Protein AF-A0A661PJP7-F1 (afdb_monomer_lite)

Radius of gyration: 16.54 Å; chains: 1; bounding box: 40×50×43 Å

Foldseek 3Di:
DDDPVQWAAALVGDIDRQVVLFVLLCVPLQFPGKGWDGRPHNAIAIATETPCVVQVVVCVVVVNDDDDQQRSQPDPVNVVVSVVSLVVSQVVDDVRHRHFKYWYDSDDDDVVLVQAPPVRHGPVVSCCVVCVQVVVCLRDPDQWDWDFDWDQDPVRDTDTDTDIIGMDGPVVVVVPPPPPDD

pLDDT: mean 90.02, std 14.86, range [35.19, 98.69]

Sequence (182 aa):
IDRISDLAETSNGDKFSPQFIENKLKFSPFIAEAVVQGDGRPYLSAIICIRFEIVAKWAEQRNIAFTNYINLSAQDTIYEMVQREVETVNKTLPSAQQIRKFLLLYKQLDADDGELTRTRKVRRGVIKEKYADIIDTIYSDLDSVHIDTVITFQDGNKSRVQTDVRIVDLAAASSNTVKEAV

Structure (mmCIF, N/CA/C/O backbone):
data_AF-A0A661PJP7-F1
#
_entry.id   AF-A0A661PJP7-F1
#
loop_
_atom_site.group_PDB
_atom_site.id
_atom_site.type_symbol
_atom_site.label_atom_id
_atom_site.label_alt_id
_atom_site.label_comp_id
_atom_site.label_asym_id
_atom_site.label_entity_id
_atom_site.label_seq_id
_atom_site.pdbx_PDB_ins_code
_atom_site.Cartn_x
_atom_site.Cartn_y
_atom_site.Cartn_z
_atom_site.occupancy
_atom_site.B_iso_or_equiv
_atom_site.auth_seq_id
_atom_site.auth_comp_id
_atom_site.auth_asym_id
_atom_site.auth_atom_id
_atom_site.pdbx_PDB_model_num
ATOM 1 N N . ILE A 1 1 ? 1.395 16.643 16.013 1.00 42.28 1 ILE A N 1
ATOM 2 C CA . ILE A 1 1 ? 0.154 16.634 16.819 1.00 42.28 1 ILE A CA 1
ATOM 3 C C . ILE A 1 1 ? -0.988 16.654 15.818 1.00 42.28 1 ILE A C 1
ATOM 5 O O . ILE A 1 1 ? -1.173 17.678 15.169 1.00 42.28 1 ILE A O 1
ATOM 9 N N . ASP A 1 2 ? -1.637 15.509 15.601 1.00 52.47 2 ASP A N 1
ATOM 10 C CA . ASP A 1 2 ? -2.817 15.415 14.731 1.00 52.47 2 ASP A CA 1
ATOM 11 C C . ASP A 1 2 ? -4.002 16.132 15.382 1.00 52.47 2 ASP A C 1
ATOM 13 O O . ASP A 1 2 ? -4.135 16.150 16.608 1.00 52.47 2 ASP A O 1
ATOM 17 N N . ARG A 1 3 ? -4.852 16.762 14.568 1.00 58.00 3 ARG A N 1
ATOM 18 C CA . ARG A 1 3 ? -6.068 17.421 15.053 1.00 58.00 3 ARG A CA 1
ATOM 19 C C . ARG A 1 3 ? -7.137 16.357 15.303 1.00 58.00 3 ARG A C 1
ATOM 21 O O . ARG A 1 3 ? -7.272 15.429 14.516 1.00 58.00 3 ARG A O 1
ATOM 28 N N . ILE A 1 4 ? -7.942 16.521 16.357 1.00 58.88 4 ILE A N 1
ATOM 29 C CA . ILE A 1 4 ? -9.075 15.623 16.678 1.00 58.88 4 ILE A CA 1
ATOM 30 C C . ILE A 1 4 ? -10.033 15.471 15.478 1.00 58.88 4 ILE A C 1
ATOM 32 O O . ILE A 1 4 ? -10.638 14.420 15.305 1.00 58.88 4 ILE A O 1
ATOM 36 N N . SER A 1 5 ? -10.120 16.491 14.616 1.00 57.75 5 SER A N 1
ATOM 37 C CA . SER A 1 5 ? -10.926 16.491 13.390 1.00 57.75 5 SER A CA 1
ATOM 38 C C . SER A 1 5 ? -10.421 15.570 12.272 1.00 57.75 5 SER A C 1
ATOM 40 O O . SER A 1 5 ? -11.149 15.372 11.308 1.00 57.75 5 SER A O 1
ATOM 42 N N . ASP A 1 6 ? -9.195 15.045 12.362 1.00 75.69 6 ASP A N 1
ATOM 43 C CA . ASP A 1 6 ? -8.590 14.183 11.334 1.00 75.69 6 ASP A CA 1
ATOM 44 C C . ASP A 1 6 ? -8.659 12.682 11.700 1.00 75.69 6 ASP A C 1
ATOM 46 O O . ASP A 1 6 ? -8.055 11.848 11.018 1.00 75.69 6 ASP A O 1
ATOM 50 N N . LEU A 1 7 ? -9.372 12.333 12.781 1.00 88.81 7 LEU A N 1
ATOM 51 C CA . LEU A 1 7 ? -9.609 10.948 13.191 1.00 88.81 7 LEU A CA 1
ATOM 52 C C . LEU A 1 7 ? -10.692 10.297 12.322 1.00 88.81 7 LEU A C 1
ATOM 54 O O . LEU A 1 7 ? -11.758 10.868 12.110 1.00 88.81 7 LEU A O 1
ATOM 58 N N . ALA A 1 8 ? -10.411 9.080 11.870 1.00 93.50 8 ALA A N 1
ATOM 59 C CA . ALA A 1 8 ? -11.366 8.182 11.240 1.00 93.50 8 ALA A CA 1
ATOM 60 C C . ALA A 1 8 ? -11.811 7.105 12.239 1.00 93.50 8 ALA A C 1
ATOM 62 O O . ALA A 1 8 ? -11.160 6.892 13.268 1.00 93.50 8 ALA A O 1
ATOM 63 N N . GLU A 1 9 ? -12.912 6.427 11.929 1.00 96.25 9 GLU A N 1
ATOM 64 C CA . GLU A 1 9 ? -13.503 5.404 12.791 1.00 96.25 9 GLU A CA 1
ATOM 65 C C . GLU A 1 9 ? -13.813 4.144 11.978 1.00 96.25 9 GLU A C 1
ATOM 67 O O . GLU A 1 9 ? -14.364 4.221 10.879 1.00 96.25 9 GLU A O 1
ATOM 72 N N . THR A 1 10 ? -13.421 2.977 12.487 1.00 97.19 10 THR A N 1
ATOM 73 C CA . THR A 1 10 ? -13.791 1.688 11.883 1.00 97.19 10 THR A CA 1
ATOM 74 C C . THR A 1 10 ? -15.283 1.415 12.064 1.00 97.19 10 THR A C 1
ATOM 76 O O . THR A 1 10 ? -15.946 2.033 12.895 1.00 97.19 10 THR A O 1
ATOM 79 N N . SER A 1 11 ? -15.836 0.433 11.346 1.00 96.56 11 SER A N 1
ATOM 80 C CA . SER A 1 11 ? -17.231 0.002 11.563 1.00 96.56 11 SER A CA 1
ATOM 81 C C . SER A 1 11 ? -17.486 -0.544 12.975 1.00 96.56 11 SER A C 1
ATOM 83 O O . SER A 1 11 ? -18.638 -0.682 13.376 1.00 96.56 11 SER A O 1
ATOM 85 N N . ASN A 1 12 ? -16.422 -0.865 13.715 1.00 94.06 12 ASN A N 1
ATOM 86 C CA . ASN A 1 12 ? -16.480 -1.393 15.075 1.00 94.06 12 ASN A CA 1
ATOM 87 C C . ASN A 1 12 ? -16.301 -0.297 16.144 1.00 94.06 12 ASN A C 1
ATOM 89 O O . ASN A 1 12 ? -16.307 -0.606 17.333 1.00 94.06 12 ASN A O 1
ATOM 93 N N . GLY A 1 13 ? -16.151 0.972 15.739 1.00 94.38 13 GLY A N 1
ATOM 94 C CA . GLY A 1 13 ? -15.978 2.110 16.647 1.00 94.38 13 GLY A CA 1
ATOM 95 C C . GLY A 1 13 ? -14.524 2.418 17.023 1.00 94.38 13 GLY A C 1
ATOM 96 O O . GLY A 1 13 ? -14.277 3.279 17.872 1.00 94.38 13 GLY A O 1
ATOM 97 N N . ASP A 1 14 ? -13.543 1.747 16.410 1.00 94.06 14 ASP A N 1
ATOM 98 C CA . ASP A 1 14 ? -12.129 1.988 16.700 1.00 94.06 14 ASP A CA 1
ATOM 99 C C . ASP A 1 14 ? -11.660 3.266 16.011 1.00 94.06 14 ASP A C 1
ATOM 101 O O . ASP A 1 14 ? -11.644 3.377 14.782 1.00 94.06 14 ASP A O 1
ATOM 105 N N . LYS A 1 15 ? -11.232 4.241 16.811 1.00 95.19 15 LYS A N 1
ATOM 106 C CA . LYS A 1 15 ? -10.713 5.513 16.304 1.00 95.19 15 LYS A CA 1
ATOM 107 C C . LYS A 1 15 ? -9.244 5.394 15.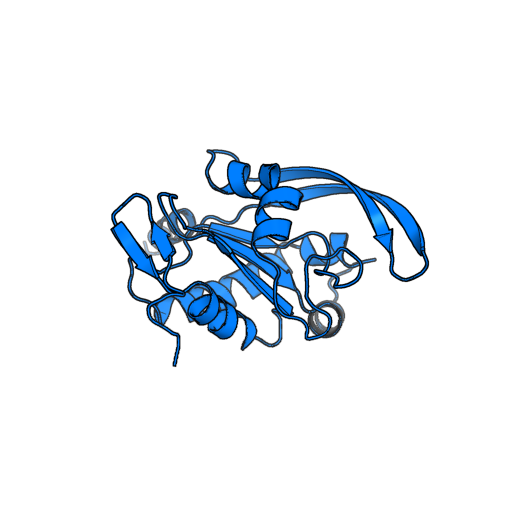943 1.00 95.19 15 LYS A C 1
ATOM 109 O O . LYS A 1 15 ? -8.447 4.870 16.724 1.00 95.19 15 LYS A O 1
ATOM 114 N N . PHE A 1 16 ? -8.863 5.953 14.802 1.00 95.12 16 PHE A N 1
ATOM 115 C CA . PHE A 1 16 ? -7.481 5.969 14.332 1.00 95.12 16 PHE A CA 1
ATOM 116 C C . PHE A 1 16 ? -7.169 7.250 13.553 1.00 95.12 16 PHE A C 1
ATOM 118 O O . PHE A 1 16 ? -8.054 7.878 12.979 1.00 95.12 16 PHE A O 1
ATOM 125 N N . SER A 1 17 ? -5.892 7.642 13.521 1.00 94.81 17 SER A N 1
ATOM 126 C CA . SER A 1 17 ? -5.409 8.689 12.612 1.00 94.81 17 SER A CA 1
ATOM 127 C C . SER A 1 17 ? -4.762 8.025 11.393 1.00 94.81 17 SER A C 1
ATOM 129 O O . SER A 1 17 ? -3.685 7.432 11.531 1.00 94.81 17 SER A O 1
ATOM 131 N N . PRO A 1 18 ? -5.361 8.128 10.190 1.00 94.62 18 PRO A N 1
ATOM 132 C CA . PRO A 1 18 ? -4.749 7.597 8.977 1.00 94.62 18 PRO A CA 1
ATOM 133 C C . PRO A 1 18 ? -3.363 8.204 8.724 1.00 94.62 18 PRO A C 1
ATOM 135 O O . PRO A 1 18 ? -2.410 7.483 8.445 1.00 94.62 18 PRO A O 1
ATOM 138 N N . GLN A 1 19 ? -3.221 9.525 8.890 1.00 93.31 19 GLN A N 1
ATOM 139 C CA . GLN A 1 19 ? -1.957 10.226 8.635 1.00 93.31 19 GLN A CA 1
ATOM 140 C C . GLN A 1 19 ? -0.849 9.786 9.595 1.00 93.31 19 GLN A C 1
ATOM 142 O O . GLN A 1 19 ? 0.303 9.662 9.183 1.00 93.31 19 GLN A O 1
ATOM 147 N N . PHE A 1 20 ? -1.181 9.523 10.861 1.00 94.12 20 PHE A N 1
ATOM 148 C CA . PHE A 1 20 ? -0.217 9.023 11.837 1.00 94.12 20 PHE A CA 1
ATOM 149 C C . PHE A 1 20 ? 0.397 7.691 11.397 1.00 94.12 20 PHE A C 1
ATOM 151 O O . PHE A 1 20 ? 1.622 7.544 11.387 1.00 94.12 20 PHE A O 1
ATOM 158 N N . ILE A 1 21 ? -0.448 6.737 10.998 1.00 97.06 21 ILE A N 1
ATOM 159 C CA . ILE A 1 21 ? -0.018 5.398 10.578 1.00 97.06 21 ILE A CA 1
ATOM 160 C C . ILE A 1 21 ? 0.746 5.473 9.249 1.00 97.06 21 ILE A C 1
ATOM 162 O O . ILE A 1 21 ? 1.808 4.871 9.107 1.00 97.06 21 ILE A O 1
ATOM 166 N N . GLU A 1 22 ? 0.274 6.272 8.293 1.00 97.12 22 GLU A N 1
ATOM 167 C CA . GLU A 1 22 ? 0.968 6.479 7.017 1.00 97.12 22 GLU A CA 1
ATOM 168 C C . GLU A 1 22 ? 2.346 7.102 7.194 1.00 97.12 22 GLU A C 1
ATOM 170 O O . GLU A 1 22 ? 3.300 6.685 6.545 1.00 97.12 22 GLU A O 1
ATOM 175 N N . ASN A 1 23 ? 2.477 8.097 8.072 1.00 96.25 23 ASN A N 1
ATOM 176 C CA . ASN A 1 23 ? 3.771 8.705 8.356 1.00 96.25 23 ASN A CA 1
ATOM 177 C C . ASN A 1 23 ? 4.706 7.703 9.038 1.00 96.25 23 ASN A C 1
ATOM 179 O O . ASN A 1 23 ? 5.880 7.663 8.684 1.00 96.25 23 ASN A O 1
ATOM 183 N N . LYS A 1 24 ? 4.188 6.846 9.934 1.00 97.62 24 LYS A N 1
ATOM 184 C CA . LYS A 1 24 ? 4.942 5.721 10.509 1.00 97.62 24 LYS A CA 1
ATOM 185 C C . LYS A 1 24 ? 5.495 4.783 9.434 1.00 97.62 24 LYS A C 1
ATOM 187 O O . LYS A 1 24 ? 6.687 4.501 9.450 1.00 97.62 24 LYS A O 1
ATOM 192 N N . LEU A 1 25 ? 4.660 4.355 8.486 1.00 98.38 25 LEU A N 1
ATOM 193 C CA . LEU A 1 25 ? 5.080 3.509 7.361 1.00 98.38 25 LEU A CA 1
ATOM 194 C C . LEU A 1 25 ? 6.130 4.200 6.481 1.00 98.38 25 LEU A C 1
ATOM 196 O O . LEU A 1 25 ? 7.141 3.600 6.132 1.00 98.38 25 LEU A O 1
ATOM 200 N N . LYS A 1 26 ? 5.930 5.482 6.164 1.00 97.38 26 LYS A N 1
ATOM 201 C CA . LYS A 1 26 ? 6.834 6.263 5.303 1.00 97.38 26 LYS A CA 1
ATOM 202 C C . LYS A 1 26 ? 8.186 6.608 5.940 1.00 97.38 26 LYS A C 1
ATOM 204 O O . LYS A 1 26 ? 9.043 7.136 5.237 1.00 97.38 26 LYS A O 1
ATOM 209 N N . PHE A 1 27 ? 8.411 6.318 7.227 1.00 96.75 27 PHE A N 1
ATOM 210 C CA . PHE A 1 27 ? 9.772 6.343 7.783 1.00 96.75 27 PHE A CA 1
ATOM 211 C C . PHE A 1 27 ? 10.646 5.222 7.217 1.00 96.75 27 PHE A C 1
ATOM 213 O O . PHE A 1 27 ? 11.869 5.360 7.210 1.00 96.75 27 PHE A O 1
ATOM 220 N N . SER A 1 28 ? 10.040 4.137 6.725 1.00 97.94 28 SER A N 1
ATOM 221 C CA . SER A 1 28 ? 10.771 3.110 5.996 1.00 97.94 28 SER A CA 1
ATOM 222 C C . SER A 1 28 ? 11.380 3.701 4.720 1.00 97.94 28 SER A C 1
ATOM 224 O O . SER A 1 28 ? 10.662 4.331 3.934 1.00 97.94 28 SER A O 1
ATOM 226 N N . PRO A 1 29 ? 12.675 3.468 4.435 1.00 97.44 29 PRO A N 1
ATOM 227 C CA . PRO A 1 29 ? 13.281 3.942 3.195 1.00 97.44 29 PRO A CA 1
ATOM 228 C C . PRO A 1 29 ? 12.638 3.296 1.958 1.00 97.44 29 PRO A C 1
ATOM 230 O O . PRO A 1 29 ? 12.645 3.894 0.882 1.00 97.44 29 PRO A O 1
ATOM 233 N N . PHE A 1 30 ? 12.041 2.109 2.100 1.00 98.38 30 PHE A N 1
ATOM 234 C CA . PHE A 1 30 ? 11.443 1.353 1.000 1.00 98.38 30 PHE A CA 1
ATOM 235 C C . PHE A 1 30 ? 10.032 1.815 0.625 1.00 98.38 30 PHE A C 1
ATOM 237 O O . PHE A 1 30 ? 9.564 1.498 -0.467 1.00 98.38 30 PHE A O 1
ATOM 244 N N . ILE A 1 31 ? 9.356 2.578 1.489 1.00 98.56 31 ILE A N 1
ATOM 245 C CA . ILE A 1 31 ? 7.978 3.032 1.277 1.00 98.56 31 ILE A CA 1
ATOM 246 C C . ILE A 1 31 ? 8.001 4.496 0.828 1.00 98.56 31 ILE A C 1
ATOM 248 O O . ILE A 1 31 ? 8.509 5.376 1.525 1.00 98.56 31 ILE A O 1
ATOM 252 N N . ALA A 1 32 ? 7.474 4.766 -0.368 1.00 97.38 32 ALA A N 1
ATOM 253 C CA . ALA A 1 32 ? 7.333 6.124 -0.891 1.00 97.38 32 ALA A CA 1
ATOM 254 C C . ALA A 1 32 ? 6.053 6.781 -0.383 1.00 97.38 32 ALA A C 1
ATOM 256 O O . ALA A 1 32 ? 6.100 7.885 0.152 1.00 97.38 32 ALA A O 1
ATOM 257 N N . GLU A 1 33 ? 4.930 6.085 -0.537 1.00 97.69 33 GLU A N 1
ATOM 258 C CA . GLU A 1 33 ? 3.619 6.535 -0.087 1.00 97.69 33 GLU A CA 1
ATOM 259 C C . GLU A 1 33 ? 2.870 5.364 0.542 1.00 97.69 33 GLU A C 1
ATOM 261 O O . GLU A 1 33 ? 3.038 4.210 0.147 1.00 97.69 33 GLU A O 1
ATOM 266 N N . ALA A 1 34 ? 2.018 5.675 1.507 1.00 97.88 34 ALA A N 1
ATOM 267 C CA . ALA A 1 34 ? 1.072 4.739 2.081 1.00 97.88 34 ALA A CA 1
ATOM 268 C C . ALA A 1 34 ? -0.277 5.444 2.177 1.00 97.88 34 ALA A C 1
ATOM 270 O O . ALA A 1 34 ? -0.329 6.621 2.545 1.00 97.88 34 ALA A O 1
ATOM 271 N N . VAL A 1 35 ? -1.353 4.731 1.854 1.00 98.00 35 VAL A N 1
ATOM 272 C CA . VAL A 1 35 ? -2.720 5.209 2.046 1.00 98.00 35 VAL A CA 1
ATOM 273 C C . VAL A 1 35 ? -3.476 4.204 2.892 1.00 98.00 35 VAL A C 1
ATOM 275 O O . VAL A 1 35 ? -3.818 3.115 2.428 1.00 98.00 35 VAL A O 1
ATOM 278 N N . VAL A 1 36 ? -3.726 4.580 4.142 1.00 97.94 36 VAL A N 1
ATOM 279 C CA . VAL A 1 36 ? -4.461 3.755 5.097 1.00 97.94 36 VAL A CA 1
ATOM 280 C C . VAL A 1 36 ? -5.960 3.911 4.858 1.00 97.94 36 VAL A C 1
ATOM 282 O O . VAL A 1 36 ? -6.484 5.027 4.781 1.00 97.94 36 VAL A O 1
ATOM 285 N N . GLN A 1 37 ? -6.636 2.770 4.758 1.00 97.50 37 GLN A N 1
ATOM 286 C CA . GLN A 1 37 ? -8.085 2.615 4.704 1.00 97.50 37 GLN A CA 1
ATOM 287 C C . GLN A 1 37 ? -8.576 1.989 6.011 1.00 97.50 37 GLN A C 1
ATOM 289 O O . GLN A 1 37 ? -7.807 1.361 6.739 1.00 97.50 37 GLN A O 1
ATOM 294 N N . GLY A 1 38 ? -9.859 2.152 6.316 1.00 95.88 38 GLY A N 1
ATOM 295 C CA . GLY A 1 38 ? -10.441 1.634 7.557 1.00 95.88 38 GLY A CA 1
ATOM 296 C C . GLY A 1 38 ? -11.702 2.364 7.997 1.00 95.88 38 GLY A C 1
ATOM 297 O O . GLY A 1 38 ? -12.504 1.809 8.731 1.00 95.88 38 GLY A O 1
ATOM 298 N N . ASP A 1 39 ? -11.889 3.588 7.510 1.00 95.56 39 ASP A N 1
ATOM 299 C CA . ASP A 1 39 ? -13.059 4.425 7.768 1.00 95.56 39 ASP A CA 1
ATOM 300 C C . ASP A 1 39 ? -14.351 3.719 7.321 1.00 95.56 39 ASP A C 1
ATOM 302 O O . ASP A 1 39 ? -14.510 3.420 6.134 1.00 95.56 39 ASP A O 1
ATOM 306 N N . GLY A 1 40 ? -15.225 3.389 8.275 1.00 95.94 40 GLY A N 1
ATOM 307 C CA . GLY A 1 40 ? -16.442 2.603 8.046 1.00 95.94 40 GLY A CA 1
ATOM 308 C C . GLY A 1 40 ? -16.204 1.141 7.639 1.00 95.94 40 GLY A C 1
ATOM 309 O O . GLY A 1 40 ? -17.113 0.493 7.126 1.00 95.94 40 GLY A O 1
ATOM 310 N N . ARG A 1 41 ? -14.991 0.607 7.833 1.00 96.50 41 ARG A N 1
ATOM 311 C CA . ARG A 1 41 ? -14.600 -0.766 7.465 1.00 96.50 41 ARG A CA 1
ATOM 312 C C . ARG A 1 41 ? -14.240 -1.592 8.710 1.00 96.50 41 ARG A C 1
ATOM 314 O O . ARG A 1 41 ? -13.880 -1.005 9.728 1.00 96.50 41 ARG A O 1
ATOM 321 N N . PRO A 1 42 ? -14.284 -2.937 8.649 1.00 96.25 42 PRO A N 1
ATOM 322 C CA . PRO A 1 42 ? -14.084 -3.793 9.828 1.00 96.25 42 PRO A CA 1
ATOM 323 C C . PRO A 1 42 ? -12.653 -3.818 10.377 1.00 96.25 42 PRO A C 1
ATOM 325 O O . PRO A 1 42 ? -12.438 -4.265 11.500 1.00 96.25 42 PRO A O 1
ATOM 328 N N . TYR A 1 43 ? -11.666 -3.394 9.587 1.00 96.75 43 TYR A N 1
ATOM 329 C CA . TYR A 1 43 ? -10.258 -3.363 9.975 1.00 96.75 43 TYR A CA 1
ATOM 330 C C . TYR A 1 43 ? -9.481 -2.346 9.138 1.00 96.75 43 TYR A C 1
ATOM 332 O O . TYR A 1 43 ? -9.921 -1.926 8.059 1.00 96.75 43 TYR A O 1
ATOM 340 N N . LEU A 1 44 ? -8.286 -1.987 9.611 1.00 98.19 44 LEU A N 1
ATOM 341 C CA . LEU A 1 44 ? -7.385 -1.137 8.845 1.00 98.19 44 LEU A CA 1
ATOM 342 C C . LEU A 1 44 ? -6.684 -1.932 7.747 1.00 98.19 44 LEU A C 1
ATOM 344 O O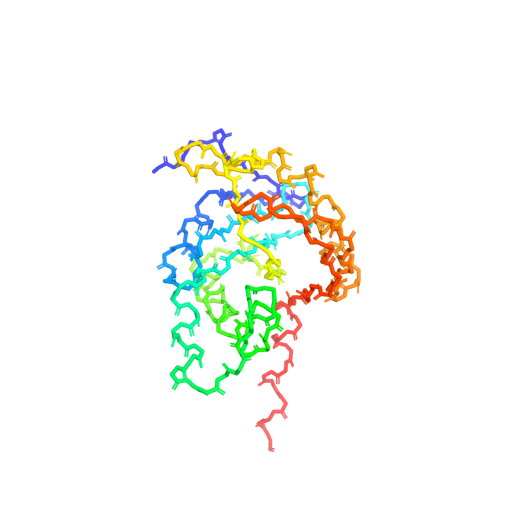 . LEU A 1 44 ? -6.232 -3.061 7.955 1.00 98.19 44 LEU A O 1
ATOM 348 N N . SER A 1 45 ? -6.565 -1.316 6.579 1.00 98.31 45 SER A N 1
ATOM 349 C CA . SER A 1 45 ? -5.757 -1.829 5.479 1.00 98.31 45 SER A CA 1
ATOM 350 C C . SER A 1 45 ? -4.897 -0.730 4.866 1.00 98.31 45 SER A C 1
ATOM 352 O O . SER A 1 45 ? -5.101 0.450 5.154 1.00 98.31 45 SER A O 1
ATOM 354 N N . ALA A 1 46 ? -3.908 -1.096 4.053 1.00 98.50 46 ALA A N 1
ATOM 355 C CA . ALA A 1 46 ? -3.019 -0.124 3.423 1.00 98.50 46 ALA A CA 1
ATOM 356 C C . ALA A 1 46 ? -2.760 -0.422 1.942 1.00 98.50 46 ALA A C 1
ATOM 358 O O . ALA A 1 46 ? -2.403 -1.537 1.567 1.00 98.50 46 ALA A O 1
ATOM 359 N N . ILE A 1 47 ? -2.868 0.617 1.114 1.00 98.56 47 ILE A N 1
ATOM 360 C CA . ILE A 1 47 ? -2.300 0.645 -0.239 1.00 98.56 47 ILE A CA 1
ATOM 361 C C . ILE A 1 47 ? -0.907 1.259 -0.116 1.00 98.56 47 ILE A C 1
ATOM 363 O O . ILE A 1 47 ? -0.779 2.393 0.353 1.00 98.56 47 ILE A O 1
ATOM 367 N N . ILE A 1 48 ? 0.134 0.529 -0.511 1.00 98.69 48 ILE A N 1
ATOM 368 C CA . ILE A 1 48 ? 1.525 0.958 -0.337 1.00 98.69 48 ILE A CA 1
ATOM 369 C C . ILE A 1 48 ? 2.194 1.130 -1.699 1.00 98.69 48 ILE A C 1
ATOM 371 O O . ILE A 1 48 ? 2.138 0.247 -2.546 1.00 98.69 48 ILE A O 1
ATOM 375 N N . CYS A 1 49 ? 2.863 2.260 -1.908 1.00 98.44 49 CYS A N 1
ATOM 376 C CA . CYS A 1 49 ? 3.743 2.479 -3.053 1.00 98.44 49 CYS A CA 1
ATOM 377 C C . CYS A 1 49 ? 5.192 2.306 -2.609 1.00 98.44 49 CYS A C 1
ATOM 379 O O . CYS A 1 49 ? 5.664 3.023 -1.719 1.00 98.44 49 CYS A O 1
ATOM 381 N N . ILE A 1 50 ? 5.929 1.418 -3.271 1.00 98.56 50 ILE A N 1
ATOM 382 C CA . ILE A 1 50 ? 7.368 1.296 -3.044 1.00 98.56 50 ILE A CA 1
ATOM 383 C C . ILE A 1 50 ? 8.114 2.535 -3.549 1.00 98.56 50 ILE A C 1
ATOM 385 O O . ILE A 1 50 ? 7.716 3.186 -4.525 1.00 98.56 50 ILE A O 1
ATOM 389 N N . ARG A 1 51 ? 9.234 2.848 -2.899 1.00 97.81 51 ARG A N 1
ATOM 390 C CA . ARG A 1 51 ? 10.196 3.846 -3.362 1.00 97.81 51 ARG A CA 1
ATOM 391 C C . ARG A 1 51 ? 11.099 3.227 -4.413 1.00 97.81 51 ARG A C 1
ATOM 393 O O . ARG A 1 51 ? 12.114 2.620 -4.083 1.00 97.81 51 ARG A O 1
ATOM 400 N N . PHE A 1 52 ? 10.705 3.405 -5.670 1.00 97.25 52 PHE A N 1
ATOM 401 C CA . PHE A 1 52 ? 11.281 2.695 -6.807 1.00 97.25 52 PHE A CA 1
ATOM 402 C C . PHE A 1 52 ? 12.810 2.719 -6.832 1.00 97.25 52 PHE A C 1
ATOM 404 O O . PHE A 1 52 ? 13.411 1.660 -6.835 1.00 97.25 52 PHE A O 1
ATOM 411 N N . GLU A 1 53 ? 13.437 3.892 -6.742 1.00 97.00 53 GLU A N 1
ATOM 412 C CA . GLU A 1 53 ? 14.900 4.030 -6.820 1.00 97.00 53 GLU A CA 1
ATOM 413 C C . GLU A 1 53 ? 15.650 3.228 -5.742 1.00 97.00 53 GLU A C 1
ATOM 415 O O . GLU A 1 53 ? 16.660 2.584 -6.023 1.00 97.00 53 GLU A O 1
ATOM 420 N N . ILE A 1 54 ? 15.147 3.233 -4.501 1.00 98.19 54 ILE A N 1
ATOM 421 C CA . ILE A 1 54 ? 15.779 2.508 -3.389 1.00 98.19 54 ILE A CA 1
ATOM 422 C C . ILE A 1 54 ? 15.538 1.006 -3.528 1.00 98.19 54 ILE A C 1
ATOM 424 O O . ILE A 1 54 ? 16.461 0.213 -3.344 1.00 98.19 54 ILE A O 1
ATOM 428 N N . VAL A 1 55 ? 14.308 0.614 -3.861 1.00 98.38 55 VAL A N 1
ATOM 429 C CA . VAL A 1 55 ? 13.935 -0.798 -3.984 1.00 98.38 55 VAL A CA 1
ATOM 430 C C . VAL A 1 55 ? 14.587 -1.448 -5.208 1.00 98.38 55 VAL A C 1
ATOM 432 O O . VAL A 1 55 ? 15.067 -2.571 -5.102 1.00 98.38 55 VAL A O 1
ATOM 435 N N . ALA A 1 56 ? 14.695 -0.731 -6.327 1.00 98.06 56 ALA A N 1
ATOM 436 C CA . ALA A 1 56 ? 15.397 -1.165 -7.534 1.00 98.06 56 ALA A CA 1
ATOM 437 C C . ALA A 1 56 ? 16.869 -1.465 -7.228 1.00 98.06 56 ALA A C 1
ATOM 439 O O . ALA A 1 56 ? 17.336 -2.577 -7.457 1.00 98.06 56 ALA A O 1
ATOM 440 N N . LYS A 1 57 ? 17.573 -0.528 -6.581 1.00 98.06 57 LYS A N 1
ATOM 441 C CA . LYS A 1 57 ? 18.964 -0.736 -6.157 1.00 98.06 57 LYS A CA 1
ATOM 442 C C . LYS A 1 57 ? 19.110 -1.911 -5.184 1.00 98.06 57 LYS A C 1
ATOM 444 O O . LYS A 1 57 ? 20.068 -2.678 -5.263 1.00 98.06 57 LYS A O 1
ATOM 449 N N . TRP A 1 58 ? 18.174 -2.057 -4.246 1.00 97.94 58 TRP A N 1
ATOM 450 C CA . TRP A 1 58 ? 18.162 -3.174 -3.298 1.00 97.94 58 TRP A CA 1
ATOM 451 C C . TRP A 1 58 ? 17.982 -4.530 -3.999 1.00 97.94 58 TRP A C 1
ATOM 453 O O . TRP A 1 58 ? 18.621 -5.510 -3.597 1.00 97.94 58 TRP A O 1
ATOM 463 N N . ALA A 1 59 ? 17.145 -4.569 -5.041 1.00 97.81 59 ALA A N 1
ATOM 464 C CA . ALA A 1 59 ? 16.872 -5.739 -5.869 1.00 97.81 59 ALA A CA 1
ATOM 465 C C . ALA A 1 59 ? 18.076 -6.108 -6.750 1.00 97.81 59 ALA A C 1
ATOM 467 O O . ALA A 1 59 ? 18.490 -7.268 -6.760 1.00 97.81 59 ALA A O 1
ATOM 468 N N . GLU A 1 60 ? 18.708 -5.121 -7.394 1.00 97.56 60 GLU A N 1
ATOM 469 C CA . GLU A 1 60 ? 19.939 -5.295 -8.182 1.00 97.56 60 GLU A CA 1
ATOM 470 C C . GLU A 1 60 ? 21.061 -5.925 -7.350 1.00 97.56 60 GLU A C 1
ATOM 472 O O . GLU A 1 60 ? 21.672 -6.908 -7.763 1.00 97.56 60 GLU A O 1
ATOM 477 N N . GLN A 1 61 ? 21.281 -5.432 -6.125 1.00 97.44 61 GLN A N 1
ATOM 478 C CA . GLN A 1 61 ? 22.285 -5.978 -5.199 1.00 97.44 61 GLN A CA 1
ATOM 479 C C . GLN A 1 61 ? 22.043 -7.445 -4.811 1.00 97.44 61 GLN A C 1
ATOM 481 O O . GLN A 1 61 ? 22.944 -8.102 -4.291 1.00 97.44 61 GLN A O 1
ATOM 486 N N . ARG A 1 62 ? 20.828 -7.953 -5.031 1.00 97.44 62 ARG A N 1
ATOM 487 C CA . ARG A 1 62 ? 20.404 -9.327 -4.731 1.00 97.44 62 ARG A CA 1
ATOM 488 C C . ARG A 1 62 ? 20.179 -10.162 -5.986 1.00 97.44 62 ARG A C 1
ATOM 490 O O . ARG A 1 62 ? 19.704 -11.286 -5.871 1.00 97.44 62 ARG A O 1
ATOM 497 N N . ASN A 1 63 ? 20.542 -9.641 -7.160 1.00 96.81 63 ASN A N 1
ATOM 498 C CA . ASN A 1 63 ? 20.322 -10.279 -8.457 1.00 96.81 63 ASN A CA 1
ATOM 499 C C . ASN A 1 63 ? 18.842 -10.617 -8.724 1.00 96.81 63 ASN A C 1
ATOM 501 O O . ASN A 1 63 ? 18.534 -11.606 -9.387 1.00 96.81 63 ASN A O 1
ATOM 505 N N . ILE A 1 64 ? 17.918 -9.804 -8.204 1.00 96.94 64 ILE A N 1
ATOM 506 C CA . ILE A 1 64 ? 16.490 -9.924 -8.509 1.00 96.94 64 ILE A CA 1
ATOM 507 C C . ILE A 1 64 ? 16.243 -9.185 -9.823 1.00 96.94 64 ILE A C 1
ATOM 509 O O . ILE A 1 64 ? 16.433 -7.972 -9.905 1.00 96.94 64 ILE A O 1
ATOM 513 N N . ALA A 1 65 ? 15.835 -9.918 -10.857 1.00 95.62 65 ALA A N 1
ATOM 514 C CA . ALA A 1 65 ? 15.543 -9.344 -12.163 1.00 95.62 65 ALA A CA 1
ATOM 515 C C . ALA A 1 65 ? 14.202 -8.594 -12.155 1.00 95.62 65 ALA A C 1
ATOM 517 O O . ALA A 1 65 ? 13.190 -9.114 -11.689 1.00 95.62 65 ALA A O 1
ATOM 518 N N . PHE A 1 66 ? 14.191 -7.389 -12.720 1.00 96.00 66 PHE A N 1
ATOM 519 C CA . PHE A 1 66 ? 12.987 -6.607 -12.989 1.00 96.00 66 PHE A CA 1
ATOM 520 C C . PHE A 1 66 ? 13.219 -5.714 -14.212 1.00 96.00 66 PHE A C 1
ATOM 522 O O . PHE A 1 66 ? 14.356 -5.405 -14.563 1.00 96.00 66 PHE A O 1
ATOM 529 N N . THR A 1 67 ? 12.140 -5.291 -14.867 1.00 93.44 67 THR A N 1
ATOM 530 C CA . THR A 1 67 ? 12.209 -4.426 -16.062 1.00 93.44 67 THR A CA 1
ATOM 531 C C . THR A 1 67 ? 11.582 -3.055 -15.848 1.00 93.44 67 THR A C 1
ATOM 533 O O . THR A 1 67 ? 11.914 -2.101 -16.545 1.00 93.44 67 THR A O 1
ATOM 536 N N . ASN A 1 68 ? 10.653 -2.945 -14.902 1.00 92.69 68 ASN A N 1
ATOM 537 C CA . ASN A 1 68 ? 9.919 -1.726 -14.606 1.00 92.69 68 ASN A CA 1
ATOM 538 C C . ASN A 1 68 ? 9.342 -1.785 -13.183 1.00 92.69 68 ASN A C 1
ATOM 540 O O . ASN A 1 68 ? 9.497 -2.779 -12.471 1.00 92.69 68 ASN A O 1
ATOM 544 N N . TYR A 1 69 ? 8.658 -0.711 -12.785 1.00 94.44 69 TYR A N 1
ATOM 545 C CA . TYR A 1 69 ? 8.010 -0.605 -11.479 1.00 94.44 69 TYR A CA 1
ATOM 546 C C . TYR A 1 69 ? 7.013 -1.737 -11.214 1.00 94.44 69 TYR A C 1
ATOM 548 O O . TYR A 1 69 ? 7.066 -2.338 -10.148 1.00 94.44 69 TYR A O 1
ATOM 556 N N . ILE A 1 70 ? 6.134 -2.025 -12.179 1.00 94.56 70 ILE A N 1
ATOM 557 C CA . ILE A 1 70 ? 5.036 -2.993 -12.039 1.00 94.56 70 ILE A CA 1
ATOM 558 C C . ILE A 1 70 ? 5.597 -4.380 -11.727 1.00 94.56 70 ILE A C 1
ATOM 560 O O . ILE A 1 70 ? 5.187 -5.020 -10.765 1.00 94.56 70 ILE A O 1
ATOM 564 N N . ASN A 1 71 ? 6.576 -4.833 -12.514 1.00 94.62 71 ASN A N 1
ATOM 565 C CA . ASN A 1 71 ? 7.178 -6.139 -12.297 1.00 94.62 71 ASN A CA 1
ATOM 566 C C . ASN A 1 71 ? 7.986 -6.186 -10.995 1.00 94.62 71 ASN A C 1
ATOM 568 O O . ASN A 1 71 ? 7.960 -7.212 -10.328 1.00 94.62 71 ASN A O 1
ATOM 572 N N . LEU A 1 72 ? 8.656 -5.094 -10.607 1.00 96.81 72 LEU A N 1
ATOM 573 C CA . LEU A 1 72 ? 9.395 -5.034 -9.346 1.00 96.81 72 LEU A CA 1
ATOM 574 C C . LEU A 1 72 ? 8.461 -5.074 -8.127 1.00 96.81 72 LEU A C 1
ATOM 576 O O . LEU A 1 72 ? 8.727 -5.820 -7.189 1.00 96.81 72 LEU A O 1
ATOM 580 N N . SER A 1 73 ? 7.372 -4.300 -8.122 1.00 96.81 73 SER A N 1
ATOM 581 C CA . SER A 1 73 ? 6.420 -4.284 -7.003 1.00 96.81 73 SER A CA 1
ATOM 582 C C . SER A 1 73 ? 5.603 -5.572 -6.894 1.00 96.81 73 SER A C 1
ATOM 584 O O . SER A 1 73 ? 5.075 -5.857 -5.824 1.00 96.81 73 SER A O 1
ATOM 586 N N . ALA A 1 74 ? 5.539 -6.375 -7.959 1.00 96.12 74 ALA A N 1
ATOM 587 C CA . ALA A 1 74 ? 4.914 -7.694 -7.958 1.00 96.12 74 ALA A CA 1
ATOM 588 C C . ALA A 1 74 ? 5.800 -8.815 -7.369 1.00 96.12 74 ALA A C 1
ATOM 590 O O . ALA A 1 74 ? 5.290 -9.894 -7.082 1.00 96.12 74 ALA A O 1
ATOM 591 N N . GLN A 1 75 ? 7.107 -8.588 -7.177 1.00 97.06 75 GLN A N 1
ATOM 592 C CA . GLN A 1 75 ? 8.044 -9.619 -6.711 1.00 97.06 75 GLN A CA 1
ATOM 593 C C . GLN A 1 75 ? 7.761 -10.060 -5.268 1.00 97.06 7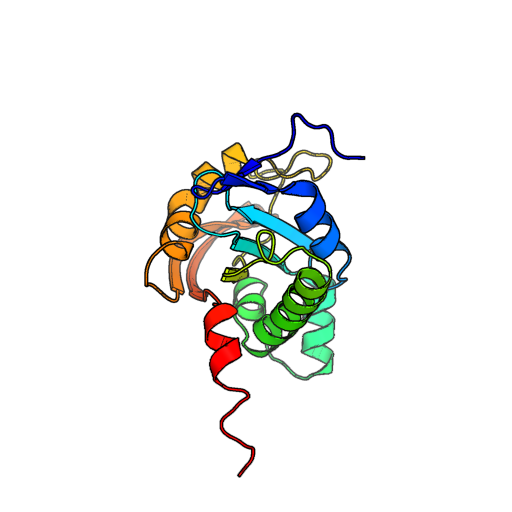5 GLN A C 1
ATOM 595 O O . GLN A 1 75 ? 7.625 -9.227 -4.367 1.00 97.06 75 GLN A O 1
ATOM 600 N N . ASP A 1 76 ? 7.798 -11.370 -5.014 1.00 96.88 76 ASP A N 1
ATOM 601 C CA . ASP A 1 76 ? 7.597 -11.940 -3.674 1.00 96.88 76 ASP A CA 1
ATOM 602 C C . ASP A 1 76 ? 8.572 -11.385 -2.639 1.00 96.88 76 ASP A C 1
ATOM 604 O O . ASP A 1 76 ? 8.169 -10.965 -1.558 1.00 96.88 76 ASP A O 1
ATOM 608 N N . THR A 1 77 ? 9.845 -11.268 -3.010 1.00 97.12 77 THR A N 1
ATOM 609 C CA . THR A 1 77 ? 10.892 -10.709 -2.147 1.00 97.12 77 THR A CA 1
ATOM 610 C C . THR A 1 77 ? 10.620 -9.258 -1.742 1.00 97.12 77 THR A C 1
ATOM 612 O O . THR A 1 77 ? 11.002 -8.839 -0.648 1.00 97.12 77 THR A O 1
ATOM 615 N N . ILE A 1 78 ? 9.933 -8.487 -2.591 1.00 98.12 78 ILE A N 1
ATOM 616 C CA . ILE A 1 78 ? 9.550 -7.102 -2.298 1.00 98.12 78 ILE A CA 1
ATOM 617 C C . ILE A 1 78 ? 8.329 -7.062 -1.381 1.00 98.12 78 ILE A C 1
ATOM 619 O O . ILE A 1 78 ? 8.315 -6.272 -0.434 1.00 98.12 78 ILE A O 1
ATOM 623 N N . TYR A 1 79 ? 7.351 -7.945 -1.587 1.00 98.31 79 TYR A N 1
ATOM 624 C CA . TYR A 1 79 ? 6.250 -8.123 -0.640 1.00 98.31 79 TYR A CA 1
ATOM 625 C C . TYR A 1 79 ? 6.752 -8.535 0.743 1.00 98.31 79 TYR A C 1
ATOM 627 O O . TYR A 1 79 ? 6.352 -7.913 1.719 1.00 98.31 79 TYR A O 1
ATOM 635 N N . GLU A 1 80 ? 7.660 -9.508 0.844 1.00 98.12 80 GLU A N 1
ATOM 636 C CA . GLU A 1 80 ? 8.254 -9.933 2.118 1.00 98.12 80 GLU A CA 1
ATOM 637 C C . GLU A 1 80 ? 9.009 -8.794 2.811 1.00 98.12 80 GLU A C 1
ATOM 639 O O . GLU A 1 80 ? 8.904 -8.607 4.025 1.00 98.12 80 GLU A O 1
ATOM 644 N N . MET A 1 81 ? 9.777 -8.014 2.046 1.00 98.19 81 MET A N 1
ATOM 645 C CA . MET A 1 81 ? 10.493 -6.859 2.575 1.00 98.19 81 MET A CA 1
ATOM 646 C C . MET A 1 81 ? 9.514 -5.827 3.144 1.00 98.19 81 MET A C 1
ATOM 648 O O . MET A 1 81 ? 9.663 -5.423 4.294 1.00 98.19 81 MET A O 1
ATOM 652 N N . VAL A 1 82 ? 8.492 -5.428 2.380 1.00 98.62 82 VAL A N 1
ATOM 653 C CA . VAL A 1 82 ? 7.495 -4.450 2.843 1.00 98.62 82 VAL A CA 1
ATOM 654 C C . VAL A 1 82 ? 6.644 -5.014 3.981 1.00 98.62 82 VAL A C 1
ATOM 656 O O . VAL A 1 82 ? 6.326 -4.284 4.916 1.00 98.62 82 VAL A O 1
ATOM 659 N N . GLN A 1 83 ? 6.331 -6.310 3.965 1.00 98.62 83 GLN A N 1
ATOM 660 C CA . GLN A 1 83 ? 5.615 -6.983 5.044 1.00 98.62 83 GLN A CA 1
ATOM 661 C C . GLN A 1 83 ? 6.330 -6.788 6.385 1.00 98.62 83 GLN A C 1
ATOM 663 O O . GLN A 1 83 ? 5.696 -6.385 7.359 1.00 98.62 83 GLN A O 1
ATOM 668 N N . ARG A 1 84 ? 7.655 -6.984 6.431 1.00 98.31 84 ARG A N 1
ATOM 669 C CA . ARG A 1 84 ? 8.454 -6.772 7.653 1.00 98.31 84 ARG A CA 1
ATOM 670 C C . ARG A 1 84 ? 8.392 -5.326 8.148 1.00 98.31 84 ARG A C 1
ATOM 672 O O . ARG A 1 84 ? 8.355 -5.091 9.359 1.00 98.31 84 ARG A O 1
ATOM 679 N N . GLU A 1 85 ? 8.354 -4.354 7.238 1.00 98.50 85 GLU A N 1
ATOM 680 C CA . GLU A 1 85 ? 8.197 -2.933 7.579 1.00 98.50 85 GLU A CA 1
ATOM 681 C C . GLU A 1 85 ? 6.809 -2.661 8.186 1.00 98.50 85 GLU A C 1
ATOM 683 O O . GLU A 1 85 ? 6.701 -2.019 9.234 1.00 98.50 85 GLU A O 1
ATOM 688 N N . VAL A 1 86 ? 5.746 -3.212 7.587 1.00 98.62 86 VAL A N 1
ATOM 689 C CA . VAL A 1 86 ? 4.368 -3.090 8.096 1.00 98.62 86 VAL A CA 1
ATOM 690 C C . VAL A 1 86 ? 4.227 -3.756 9.465 1.00 98.62 86 VAL A C 1
ATOM 692 O O . VAL A 1 86 ? 3.680 -3.153 10.387 1.00 98.62 86 VAL A O 1
ATOM 695 N N . GLU A 1 87 ? 4.765 -4.962 9.645 1.00 98.31 87 GLU A N 1
ATOM 696 C CA . GLU A 1 87 ? 4.758 -5.676 10.926 1.00 98.31 87 GLU A CA 1
ATOM 697 C C . GLU A 1 87 ? 5.524 -4.910 12.012 1.00 98.31 87 GLU A C 1
ATOM 699 O O . GLU A 1 87 ? 5.086 -4.846 13.163 1.00 98.31 87 GLU A O 1
ATOM 704 N N . THR A 1 88 ? 6.648 -4.284 11.653 1.00 98.12 88 THR A N 1
ATOM 705 C CA . THR A 1 88 ? 7.416 -3.428 12.566 1.00 98.12 88 THR A CA 1
ATOM 706 C C . THR A 1 88 ? 6.591 -2.227 13.015 1.00 98.12 88 THR A C 1
ATOM 708 O O . THR A 1 88 ? 6.548 -1.927 14.208 1.00 98.12 88 THR A O 1
ATOM 711 N N . VAL A 1 89 ? 5.871 -1.576 12.097 1.00 98.12 89 VAL A N 1
ATOM 712 C CA . VAL A 1 89 ? 4.957 -0.482 12.444 1.00 98.12 89 VAL A CA 1
ATOM 713 C C . VAL A 1 89 ? 3.796 -0.978 13.308 1.00 98.12 89 VAL A C 1
ATOM 715 O O . VAL A 1 89 ? 3.526 -0.358 14.339 1.00 98.12 89 VAL A O 1
ATOM 718 N N . ASN A 1 90 ? 3.168 -2.105 12.961 1.00 98.19 90 ASN A N 1
ATOM 719 C CA . ASN A 1 90 ? 2.056 -2.702 13.708 1.00 98.19 90 ASN A CA 1
ATOM 720 C C . ASN A 1 90 ? 2.414 -2.995 15.169 1.00 98.19 90 ASN A C 1
ATOM 722 O O . ASN A 1 90 ? 1.599 -2.745 16.056 1.00 98.19 90 ASN A O 1
ATOM 726 N N . LYS A 1 91 ? 3.646 -3.440 15.452 1.00 97.62 91 LYS A N 1
ATOM 727 C CA . LYS A 1 91 ? 4.141 -3.637 16.830 1.00 97.62 91 LYS A CA 1
ATOM 728 C C . LYS A 1 91 ? 4.141 -2.352 17.667 1.00 97.62 91 LYS A C 1
ATOM 730 O O . LYS A 1 91 ? 4.141 -2.427 18.890 1.00 97.62 91 LYS A O 1
ATOM 735 N N . THR A 1 92 ? 4.137 -1.178 17.031 1.00 96.94 92 THR A N 1
ATOM 736 C CA . THR A 1 92 ? 4.079 0.130 17.710 1.00 96.94 92 THR A CA 1
ATOM 737 C C . THR A 1 92 ? 2.663 0.693 17.847 1.00 96.94 92 THR A C 1
ATOM 739 O O . THR A 1 92 ? 2.500 1.786 18.393 1.00 96.94 92 THR A O 1
ATOM 742 N N . LEU A 1 93 ? 1.656 -0.003 17.315 1.00 95.69 93 LEU A N 1
ATOM 743 C CA . LEU A 1 93 ? 0.265 0.439 17.285 1.00 95.69 93 LEU A CA 1
ATOM 744 C C . LEU A 1 93 ? -0.587 -0.386 18.261 1.00 95.69 93 LEU A C 1
ATOM 746 O O . LEU A 1 93 ? -0.322 -1.576 18.454 1.00 95.69 93 LEU A O 1
ATOM 750 N N . PRO A 1 94 ? -1.640 0.209 18.852 1.00 94.62 94 PRO A N 1
ATOM 751 C CA . PRO A 1 94 ? -2.675 -0.555 19.541 1.00 94.62 94 PRO A CA 1
ATOM 752 C C . PRO A 1 94 ? -3.263 -1.627 18.618 1.00 94.62 94 PRO A C 1
ATOM 754 O O . PRO A 1 94 ? -3.413 -1.377 17.425 1.00 94.62 94 PRO A O 1
ATOM 757 N N . SER A 1 95 ? -3.657 -2.782 19.163 1.00 93.69 95 SER A N 1
ATOM 758 C CA . SER A 1 95 ? -4.172 -3.913 18.369 1.00 93.69 95 SER A CA 1
ATOM 759 C C . SER A 1 95 ? -5.315 -3.517 17.422 1.00 93.69 95 SER A C 1
ATOM 761 O O . SER A 1 95 ? -5.283 -3.871 16.248 1.00 93.69 95 SER A O 1
ATOM 763 N N . ALA A 1 96 ? -6.253 -2.687 17.887 1.00 92.44 96 ALA A N 1
ATOM 764 C CA . ALA A 1 96 ? -7.369 -2.172 17.087 1.00 92.44 96 ALA A CA 1
ATOM 765 C C . ALA A 1 96 ? -6.954 -1.260 15.910 1.00 92.44 96 ALA A C 1
ATOM 767 O O . ALA A 1 96 ? -7.730 -1.035 14.987 1.00 92.44 96 ALA A O 1
ATOM 768 N N . GLN A 1 97 ? -5.731 -0.724 15.931 1.00 95.25 97 GLN A N 1
ATOM 769 C CA . GLN A 1 97 ? -5.179 0.160 14.899 1.00 95.25 97 GLN A CA 1
ATOM 770 C C . GLN A 1 97 ? -4.098 -0.528 14.054 1.00 95.25 97 GLN A C 1
ATOM 772 O O . GLN A 1 97 ? -3.403 0.137 13.286 1.00 95.25 97 GLN A O 1
ATOM 777 N N . GLN A 1 98 ? -3.906 -1.839 14.202 1.00 97.88 98 GLN A N 1
ATOM 778 C CA . GLN A 1 98 ? -2.960 -2.573 13.371 1.00 97.88 98 GLN A CA 1
ATOM 779 C C . GLN A 1 98 ? -3.525 -2.764 11.964 1.00 97.88 98 GLN A C 1
ATOM 781 O O . GLN A 1 98 ? -4.707 -3.047 11.766 1.00 97.88 98 GLN A O 1
ATOM 786 N N . ILE A 1 99 ? -2.654 -2.620 10.970 1.00 98.31 99 ILE A N 1
ATOM 787 C CA . ILE A 1 99 ? -2.965 -2.944 9.582 1.00 98.31 99 ILE A CA 1
ATOM 788 C C . ILE A 1 99 ? -3.137 -4.455 9.498 1.00 98.31 99 ILE A C 1
ATOM 790 O O . ILE A 1 99 ? -2.214 -5.196 9.828 1.00 98.31 99 ILE A O 1
ATOM 794 N N . ARG A 1 100 ? -4.308 -4.909 9.051 1.00 97.81 100 ARG A N 1
ATOM 795 C CA . ARG A 1 100 ? -4.587 -6.334 8.855 1.00 97.81 100 ARG A CA 1
ATOM 796 C C . ARG A 1 100 ? -4.186 -6.798 7.463 1.00 97.81 100 ARG A C 1
ATOM 798 O O . ARG A 1 100 ? -3.520 -7.817 7.329 1.00 97.81 100 ARG A O 1
ATOM 805 N N . LYS A 1 101 ? -4.600 -6.053 6.438 1.00 98.56 101 LYS A N 1
ATOM 806 C CA . LYS A 1 101 ? -4.308 -6.370 5.038 1.00 98.56 101 LYS A CA 1
ATOM 807 C C . LYS A 1 101 ? -3.570 -5.226 4.361 1.00 98.56 101 LYS A C 1
ATOM 809 O O . LYS A 1 101 ? -3.852 -4.060 4.634 1.00 98.56 101 LYS A O 1
ATOM 814 N N . PHE A 1 102 ? -2.659 -5.537 3.455 1.00 98.62 102 PHE A N 1
ATOM 815 C CA . PHE A 1 102 ? -2.043 -4.526 2.601 1.00 98.62 102 PHE A CA 1
ATOM 816 C C . PHE A 1 102 ? -1.776 -5.073 1.203 1.00 98.62 102 PHE A C 1
ATOM 818 O O . PHE A 1 102 ? -1.815 -6.280 0.977 1.00 98.62 102 PHE A O 1
ATOM 825 N N . LEU A 1 103 ? -1.483 -4.173 0.274 1.00 98.50 103 LEU A N 1
ATOM 826 C CA . LEU A 1 103 ? -0.994 -4.517 -1.057 1.00 98.50 103 LEU A CA 1
ATOM 827 C C . LEU A 1 103 ? 0.047 -3.511 -1.532 1.00 98.50 103 LEU A C 1
ATOM 829 O O . LEU A 1 103 ? 0.141 -2.399 -0.997 1.00 98.50 103 LEU A O 1
ATOM 833 N N . LEU A 1 104 ? 0.805 -3.901 -2.555 1.00 98.50 104 LEU A N 1
ATOM 834 C CA . LEU A 1 104 ? 1.727 -3.011 -3.248 1.00 98.50 104 LEU A CA 1
ATOM 835 C C . LEU A 1 104 ? 1.062 -2.500 -4.523 1.00 98.50 104 LEU A C 1
ATOM 837 O O . LEU A 1 104 ? 0.711 -3.278 -5.406 1.00 98.50 104 LEU A O 1
ATOM 841 N N . LEU A 1 105 ? 0.875 -1.185 -4.620 1.00 97.19 105 LEU A N 1
ATOM 842 C CA . LEU A 1 105 ? 0.302 -0.574 -5.811 1.00 97.19 105 LEU A CA 1
ATOM 843 C C . LEU A 1 105 ? 1.237 -0.809 -7.007 1.00 97.19 105 LEU A C 1
ATOM 845 O O . LEU A 1 105 ? 2.457 -0.824 -6.867 1.00 97.19 105 LEU A O 1
ATOM 849 N N . TYR A 1 106 ? 0.665 -0.980 -8.197 1.00 94.25 106 TYR A N 1
ATOM 850 C CA . TYR A 1 106 ? 1.394 -1.245 -9.444 1.00 94.25 106 TYR A CA 1
ATOM 851 C C . TYR A 1 106 ? 2.012 0.017 -10.073 1.00 94.25 106 TYR A C 1
ATOM 853 O O . TYR A 1 106 ? 2.676 -0.065 -11.102 1.00 94.25 106 TYR A O 1
ATOM 861 N N . LYS A 1 107 ? 1.802 1.194 -9.476 1.00 93.19 107 LYS A N 1
ATOM 862 C CA . LYS A 1 107 ? 2.425 2.459 -9.881 1.00 93.19 107 LYS A CA 1
ATOM 863 C C . LYS A 1 107 ? 2.667 3.362 -8.676 1.00 93.19 107 LYS A C 1
ATOM 865 O O . LYS A 1 107 ? 2.109 3.141 -7.603 1.00 93.19 107 LYS A O 1
ATOM 870 N N . GLN A 1 108 ? 3.457 4.415 -8.871 1.00 94.00 108 GLN A N 1
ATOM 871 C CA . GLN A 1 108 ? 3.557 5.500 -7.898 1.00 94.00 108 GLN A CA 1
ATOM 872 C C . GLN A 1 108 ? 2.341 6.432 -7.989 1.00 94.00 108 GLN A C 1
ATOM 874 O O . GLN A 1 108 ? 1.743 6.599 -9.057 1.00 94.00 108 GLN A O 1
ATOM 879 N N . LEU A 1 109 ? 1.994 7.055 -6.860 1.00 94.56 109 LEU A N 1
ATOM 880 C CA . LEU A 1 109 ? 1.013 8.136 -6.853 1.00 94.56 109 LEU A CA 1
ATOM 881 C C . LEU A 1 109 ? 1.600 9.392 -7.499 1.00 94.56 109 LEU A C 1
ATOM 883 O O . LEU A 1 109 ? 2.738 9.766 -7.195 1.00 94.56 109 LEU A O 1
ATOM 887 N N . ASP A 1 110 ? 0.801 10.056 -8.331 1.00 90.88 110 ASP A N 1
ATOM 888 C CA . ASP A 1 110 ? 1.216 11.236 -9.090 1.00 90.88 110 ASP A CA 1
ATOM 889 C C . ASP A 1 110 ? 0.329 12.462 -8.787 1.00 90.88 110 ASP A C 1
ATOM 891 O O . ASP A 1 110 ? -0.885 12.371 -8.574 1.00 90.88 110 ASP A O 1
ATOM 895 N N . ALA A 1 111 ? 0.949 13.640 -8.733 1.00 91.44 111 ALA A N 1
ATOM 896 C CA . ALA A 1 111 ? 0.239 14.905 -8.589 1.00 91.44 111 ALA A CA 1
ATOM 897 C C . ALA A 1 111 ? -0.509 15.286 -9.875 1.00 91.44 111 ALA A C 1
ATOM 899 O O . ALA A 1 111 ? -1.587 15.878 -9.782 1.00 91.44 111 ALA A O 1
ATOM 900 N N . ASP A 1 112 ? 0.012 14.909 -11.044 1.00 88.94 112 ASP A N 1
ATOM 901 C CA . ASP A 1 112 ? -0.621 15.182 -12.340 1.00 88.94 112 ASP A CA 1
ATOM 902 C C . ASP A 1 112 ? -1.870 14.312 -12.549 1.00 88.94 112 ASP A C 1
ATOM 904 O O . ASP A 1 112 ? -2.873 14.769 -13.097 1.00 88.94 112 ASP A O 1
ATOM 908 N N . ASP A 1 113 ? -1.879 13.113 -11.960 1.00 89.00 113 ASP A N 1
ATOM 909 C CA . ASP A 1 113 ? -3.066 12.263 -11.828 1.00 89.00 113 ASP A CA 1
ATOM 910 C C . ASP A 1 113 ? -4.056 12.783 -10.764 1.00 89.00 113 ASP A C 1
ATOM 912 O O . ASP A 1 113 ? -5.123 12.196 -10.554 1.00 89.00 113 ASP A O 1
ATOM 916 N N . GLY A 1 114 ? -3.723 13.859 -10.048 1.00 92.62 114 GLY A N 1
ATOM 917 C CA . GLY A 1 114 ? -4.542 14.429 -8.982 1.00 92.62 114 GLY A CA 1
ATOM 918 C C . GLY A 1 114 ? -4.614 13.577 -7.712 1.00 92.62 114 GLY A C 1
ATOM 919 O O . GLY A 1 114 ? -5.437 13.874 -6.844 1.00 92.62 114 GLY A O 1
ATOM 920 N N . GLU A 1 115 ? -3.777 12.548 -7.586 1.00 94.81 115 GLU A N 1
ATOM 921 C CA . GLU A 1 115 ? -3.710 11.637 -6.434 1.00 94.81 115 GLU A CA 1
ATOM 922 C C . GLU A 1 115 ? -2.944 12.265 -5.270 1.00 94.81 115 GLU A C 1
ATOM 924 O O . GLU A 1 115 ? -3.240 12.019 -4.097 1.00 94.81 115 GLU A O 1
ATOM 929 N N . LEU A 1 116 ? -1.991 13.132 -5.608 1.00 94.88 116 LEU A N 1
ATOM 930 C CA . LEU A 1 116 ? -1.241 13.965 -4.683 1.00 94.88 116 LEU A CA 1
ATOM 931 C C . LEU A 1 116 ? -1.531 15.451 -4.936 1.00 94.88 116 LEU A C 1
ATOM 933 O O . LEU A 1 116 ? -1.903 15.873 -6.028 1.00 94.88 116 LEU A O 1
ATOM 937 N N . THR A 1 117 ? -1.341 16.286 -3.918 1.00 93.38 117 THR A N 1
ATOM 938 C CA . THR A 1 117 ? -1.143 17.725 -4.122 1.00 93.38 117 THR A CA 1
ATOM 939 C C . THR A 1 117 ? 0.245 17.977 -4.717 1.00 93.38 117 THR A C 1
ATOM 941 O O . THR A 1 117 ? 1.136 17.136 -4.620 1.00 93.38 117 THR A O 1
ATOM 944 N N . ARG A 1 118 ? 0.496 19.194 -5.222 1.00 90.94 118 ARG A N 1
ATOM 945 C CA . ARG A 1 118 ? 1.855 19.627 -5.620 1.00 90.94 118 ARG A CA 1
ATOM 946 C C . ARG A 1 118 ? 2.880 19.545 -4.483 1.00 90.94 118 ARG A C 1
ATOM 948 O O . ARG A 1 118 ? 4.066 19.384 -4.726 1.00 90.94 118 ARG A O 1
ATOM 955 N N . THR A 1 119 ? 2.417 19.626 -3.238 1.00 91.00 119 THR A N 1
ATOM 956 C CA . THR A 1 119 ? 3.227 19.430 -2.026 1.00 91.00 119 THR A CA 1
ATOM 957 C C . THR A 1 119 ? 3.314 17.963 -1.589 1.00 91.00 119 THR A C 1
ATOM 959 O O . THR A 1 119 ? 3.708 17.686 -0.460 1.00 91.00 119 THR A O 1
ATOM 962 N N . ARG A 1 120 ? 2.930 17.021 -2.462 1.00 87.69 120 ARG A N 1
ATOM 963 C CA . ARG A 1 120 ? 2.936 15.568 -2.238 1.00 87.69 120 ARG A CA 1
ATOM 964 C C . ARG A 1 120 ? 2.035 15.075 -1.099 1.00 87.69 120 ARG A C 1
ATOM 966 O O . ARG A 1 120 ? 2.253 14.007 -0.541 1.00 87.69 120 ARG A O 1
ATOM 973 N N . LYS A 1 121 ? 0.985 15.824 -0.751 1.00 90.19 121 LYS A N 1
ATOM 974 C CA . LYS A 1 121 ? -0.036 15.358 0.199 1.00 90.19 121 LYS A CA 1
ATOM 975 C C . LYS A 1 121 ? -1.063 14.490 -0.525 1.00 90.19 121 LYS A C 1
ATOM 977 O O . LYS A 1 121 ? -1.643 14.932 -1.510 1.00 90.19 121 LYS A O 1
ATOM 982 N N . VAL A 1 122 ? -1.346 13.298 -0.002 1.00 93.50 122 VAL A N 1
ATOM 983 C CA . VAL A 1 122 ? -2.359 12.383 -0.556 1.00 93.50 122 VAL A CA 1
ATOM 984 C C . VAL A 1 122 ? -3.758 13.015 -0.557 1.00 93.50 122 VAL A C 1
ATOM 986 O O . VAL A 1 122 ? -4.235 13.515 0.466 1.00 93.50 122 VAL A O 1
ATOM 989 N N . ARG A 1 123 ? -4.449 12.949 -1.701 1.00 94.12 123 ARG A N 1
ATOM 990 C CA . ARG A 1 123 ? -5.845 13.378 -1.881 1.00 94.12 123 ARG A CA 1
ATOM 991 C C . ARG A 1 123 ? -6.784 12.182 -1.720 1.00 94.12 123 ARG A C 1
ATOM 993 O O . ARG A 1 123 ? -7.244 11.598 -2.692 1.00 94.12 123 ARG A O 1
ATOM 1000 N N . ARG A 1 124 ? -7.093 11.829 -0.468 1.00 92.31 124 ARG A N 1
ATOM 1001 C CA . ARG A 1 124 ? -7.853 10.611 -0.105 1.00 92.31 124 ARG A CA 1
ATOM 1002 C C . ARG A 1 124 ? -9.158 10.405 -0.869 1.00 92.31 124 ARG A C 1
ATOM 1004 O O . ARG A 1 124 ? -9.438 9.275 -1.231 1.00 92.31 124 ARG A O 1
ATOM 1011 N N . GLY A 1 125 ? -9.942 11.461 -1.102 1.00 92.44 125 GLY A N 1
ATOM 1012 C CA . GLY A 1 125 ? -11.187 11.354 -1.875 1.00 92.44 125 GLY A CA 1
ATOM 1013 C C . GLY A 1 125 ? -10.939 10.830 -3.292 1.00 92.44 125 GLY A C 1
ATOM 1014 O O . GLY A 1 125 ? -11.601 9.894 -3.715 1.00 92.44 125 GLY A O 1
ATOM 1015 N N . VAL A 1 126 ? -9.903 11.350 -3.959 1.00 95.12 126 VAL A N 1
ATOM 1016 C CA . VAL A 1 126 ? -9.488 10.900 -5.297 1.00 95.12 126 VAL A CA 1
ATOM 1017 C C . VAL A 1 126 ? -8.960 9.468 -5.255 1.00 95.12 126 VAL A C 1
ATOM 1019 O O . VAL A 1 126 ? -9.280 8.684 -6.135 1.00 95.12 126 VAL A O 1
ATOM 1022 N N . ILE A 1 127 ? -8.193 9.100 -4.221 1.00 95.44 127 ILE A N 1
ATOM 1023 C CA . ILE A 1 127 ? -7.734 7.712 -4.046 1.00 95.44 127 ILE A CA 1
ATOM 1024 C C . ILE A 1 127 ? -8.923 6.760 -3.865 1.00 95.44 127 ILE A C 1
ATOM 1026 O O . ILE A 1 127 ? -8.964 5.724 -4.518 1.00 95.44 127 ILE A O 1
ATOM 1030 N N . LYS A 1 128 ? -9.890 7.112 -3.003 1.00 94.19 128 LYS A N 1
ATOM 1031 C CA . LYS A 1 128 ? -11.093 6.302 -2.757 1.00 94.19 128 LYS A CA 1
ATOM 1032 C C . LYS A 1 128 ? -11.887 6.074 -4.047 1.00 94.19 128 LYS A C 1
ATOM 1034 O O . LYS A 1 128 ? -12.359 4.970 -4.260 1.00 94.19 128 LYS A O 1
ATOM 1039 N N . GLU A 1 129 ? -12.004 7.095 -4.893 1.00 94.62 129 GLU A N 1
ATOM 1040 C CA . GLU A 1 129 ? -12.704 7.009 -6.178 1.00 94.62 129 GLU A CA 1
ATOM 1041 C C . GLU A 1 129 ? -11.915 6.202 -7.219 1.00 94.62 129 GLU A C 1
ATOM 1043 O O . GLU A 1 129 ? -12.426 5.226 -7.759 1.00 94.62 129 GLU A O 1
ATOM 1048 N N . LYS A 1 130 ? -10.650 6.563 -7.474 1.00 94.00 130 LYS A N 1
ATOM 1049 C CA . LYS A 1 130 ? -9.821 5.924 -8.512 1.00 94.00 130 LYS A CA 1
ATOM 1050 C C . LYS A 1 130 ? -9.522 4.455 -8.240 1.00 94.00 130 LYS A C 1
ATOM 1052 O O . LYS A 1 130 ? -9.350 3.688 -9.179 1.00 94.00 130 LYS A O 1
ATOM 1057 N N . TYR A 1 131 ? -9.408 4.088 -6.968 1.00 95.56 131 TYR A N 1
ATOM 1058 C CA . TYR A 1 131 ? -9.021 2.748 -6.539 1.00 95.56 131 TYR A CA 1
ATOM 1059 C C . TYR A 1 131 ? -10.148 2.044 -5.782 1.00 95.56 131 TYR A C 1
ATOM 1061 O O . TYR A 1 131 ? -9.864 1.187 -4.947 1.00 95.56 131 TYR A O 1
ATOM 1069 N N . ALA A 1 132 ? -11.408 2.401 -6.054 1.00 95.19 132 ALA A N 1
ATOM 1070 C CA . ALA A 1 132 ? -12.576 1.807 -5.405 1.00 95.19 132 ALA A CA 1
ATOM 1071 C C . ALA A 1 132 ? -12.556 0.274 -5.502 1.00 95.19 132 ALA A C 1
ATOM 1073 O O . ALA A 1 132 ? -12.593 -0.388 -4.470 1.00 95.19 132 ALA A O 1
ATOM 1074 N N . ASP A 1 133 ? -12.345 -0.272 -6.704 1.00 94.81 133 ASP A N 1
ATOM 1075 C CA . ASP A 1 133 ? -12.296 -1.722 -6.939 1.00 94.81 133 ASP A CA 1
ATOM 1076 C C . ASP A 1 133 ? -11.195 -2.405 -6.121 1.00 94.81 133 ASP A C 1
ATOM 1078 O O . ASP A 1 133 ? -11.412 -3.452 -5.512 1.00 94.81 133 ASP A O 1
ATOM 1082 N N . ILE A 1 134 ? -10.013 -1.786 -6.047 1.00 96.19 134 ILE A N 1
ATOM 1083 C CA . ILE A 1 134 ? -8.906 -2.283 -5.227 1.00 96.19 134 ILE A CA 1
ATOM 1084 C C . ILE A 1 134 ? -9.306 -2.284 -3.750 1.00 96.19 134 ILE A C 1
ATOM 1086 O O . ILE A 1 134 ? -9.129 -3.286 -3.060 1.00 96.19 134 ILE A O 1
ATOM 1090 N N . ILE A 1 135 ? -9.843 -1.164 -3.261 1.00 96.75 135 ILE A N 1
ATOM 1091 C CA . ILE A 1 135 ? -10.235 -1.000 -1.860 1.00 96.75 135 ILE A CA 1
ATOM 1092 C C . ILE A 1 135 ? -11.320 -2.011 -1.496 1.00 96.75 135 ILE A C 1
ATOM 1094 O O . ILE A 1 135 ? -11.188 -2.690 -0.483 1.00 96.75 135 ILE A O 1
ATOM 1098 N N . ASP A 1 136 ? -12.360 -2.148 -2.312 1.00 96.81 136 ASP A N 1
ATOM 1099 C CA . ASP A 1 136 ? -13.446 -3.095 -2.073 1.00 96.81 136 ASP A CA 1
ATOM 1100 C C . ASP A 1 136 ? -12.939 -4.539 -2.086 1.00 96.81 136 ASP A C 1
ATOM 1102 O O . ASP A 1 136 ? -13.289 -5.316 -1.195 1.00 96.81 136 ASP A O 1
ATOM 1106 N N . THR A 1 137 ? -12.028 -4.874 -3.003 1.00 96.81 137 THR A N 1
ATOM 1107 C CA . THR A 1 137 ? -11.439 -6.216 -3.076 1.00 96.81 137 THR A CA 1
ATOM 1108 C C . THR A 1 137 ? -10.609 -6.556 -1.834 1.00 96.81 137 THR A C 1
ATOM 1110 O O . THR A 1 137 ? -10.719 -7.673 -1.330 1.00 96.81 137 THR A O 1
ATOM 1113 N N . ILE A 1 138 ? -9.866 -5.603 -1.250 1.00 96.69 138 ILE A N 1
ATOM 1114 C CA . ILE A 1 138 ? -9.157 -5.806 0.036 1.00 96.69 138 ILE A CA 1
ATOM 1115 C C . ILE A 1 138 ? -10.118 -6.254 1.153 1.00 96.69 138 ILE A C 1
ATOM 1117 O O . ILE A 1 138 ? -9.736 -7.027 2.042 1.00 96.69 138 ILE A O 1
ATOM 1121 N N . TYR A 1 139 ? -11.357 -5.761 1.136 1.00 96.44 139 TYR A N 1
ATOM 1122 C CA . TYR A 1 139 ? -12.394 -6.090 2.118 1.00 96.44 139 TYR A CA 1
ATOM 1123 C C . TYR A 1 139 ? -13.286 -7.270 1.709 1.00 96.44 139 TYR A C 1
ATOM 1125 O O . TYR A 1 139 ? -14.243 -7.573 2.418 1.00 96.44 139 TYR A O 1
ATOM 1133 N N . SER A 1 140 ? -12.954 -7.947 0.610 1.00 95.75 140 SER A N 1
ATOM 1134 C CA . SER A 1 140 ? -13.578 -9.195 0.173 1.00 95.75 140 SER A CA 1
ATOM 1135 C C . SER A 1 140 ? -12.757 -10.424 0.597 1.00 95.75 140 SER A C 1
ATOM 1137 O O . SER A 1 140 ? -11.732 -10.310 1.286 1.00 95.75 140 SER A O 1
ATOM 1139 N N . ASP A 1 141 ? -13.204 -11.599 0.152 1.00 93.06 141 ASP A N 1
ATOM 1140 C CA . ASP A 1 141 ? -12.520 -12.883 0.342 1.00 93.06 141 ASP A CA 1
ATOM 1141 C C . ASP A 1 141 ? -11.453 -13.177 -0.732 1.00 93.06 141 ASP A C 1
ATOM 1143 O O . ASP A 1 141 ? -10.817 -14.228 -0.696 1.00 93.06 141 ASP A O 1
ATOM 1147 N N . LEU A 1 142 ? -11.239 -12.264 -1.685 1.00 94.62 142 LEU A N 1
ATOM 1148 C CA . LEU A 1 142 ? -10.202 -12.400 -2.708 1.00 94.62 142 LEU A CA 1
ATOM 1149 C C . LEU A 1 142 ? -8.806 -12.082 -2.147 1.00 94.62 142 LEU A C 1
ATOM 1151 O O . LEU A 1 142 ? -8.633 -11.232 -1.268 1.00 94.62 142 LEU A O 1
ATOM 1155 N N . ASP A 1 143 ? -7.797 -12.758 -2.693 1.00 95.25 143 ASP A N 1
ATOM 1156 C CA . ASP A 1 143 ? -6.379 -12.602 -2.346 1.00 95.25 143 ASP A CA 1
ATOM 1157 C C . ASP A 1 143 ? -5.608 -11.716 -3.337 1.00 95.25 143 ASP A C 1
ATOM 1159 O O . ASP A 1 143 ? -4.422 -11.441 -3.154 1.00 95.25 143 ASP A O 1
ATOM 1163 N N . SER A 1 144 ? -6.273 -11.264 -4.396 1.00 95.50 144 SER A N 1
ATOM 1164 C CA . SER A 1 144 ? -5.678 -10.497 -5.478 1.00 95.50 144 SER A CA 1
ATOM 1165 C C . SER A 1 144 ? -6.719 -9.637 -6.193 1.00 95.50 144 SER A C 1
ATOM 1167 O O . SER A 1 144 ? -7.917 -9.920 -6.165 1.00 95.50 144 SER A O 1
ATOM 1169 N N . VAL A 1 145 ? -6.252 -8.558 -6.820 1.00 94.56 145 VAL A N 1
ATOM 1170 C CA . VAL A 1 145 ? -7.058 -7.662 -7.655 1.00 94.56 145 VAL A CA 1
ATOM 1171 C C . VAL A 1 145 ? -6.511 -7.691 -9.075 1.00 94.56 145 VAL A C 1
ATOM 1173 O O . VAL A 1 145 ? -5.337 -7.375 -9.277 1.00 94.56 145 VAL A O 1
ATOM 1176 N N . HIS A 1 146 ? -7.353 -8.029 -10.053 1.00 92.88 146 HIS A N 1
ATOM 1177 C CA . HIS A 1 146 ? -6.976 -7.939 -11.460 1.00 92.88 146 HIS A CA 1
ATOM 1178 C C . HIS A 1 146 ? -7.022 -6.483 -11.919 1.00 92.88 146 HIS A C 1
ATOM 1180 O O . HIS A 1 146 ? -8.067 -5.834 -11.855 1.00 92.88 146 HIS A O 1
ATOM 1186 N N . ILE A 1 147 ? -5.892 -5.970 -12.390 1.00 92.56 147 ILE A N 1
ATOM 1187 C CA . ILE A 1 147 ? -5.776 -4.621 -12.929 1.00 92.56 147 ILE A CA 1
ATOM 1188 C C . ILE A 1 147 ? -5.670 -4.717 -14.440 1.00 92.56 147 ILE A C 1
ATOM 1190 O O . ILE A 1 147 ? -4.736 -5.324 -14.956 1.00 92.56 147 ILE A O 1
ATOM 1194 N N . ASP A 1 148 ? -6.592 -4.056 -15.131 1.00 89.88 148 ASP A N 1
ATOM 1195 C CA . ASP A 1 148 ? -6.557 -3.845 -16.574 1.00 89.88 148 ASP A CA 1
ATOM 1196 C C . ASP A 1 148 ? -6.863 -2.373 -16.860 1.00 89.88 148 ASP A C 1
ATOM 1198 O O . ASP A 1 148 ? -8.015 -1.940 -16.893 1.00 89.88 148 ASP A O 1
ATOM 1202 N N . THR A 1 149 ? -5.812 -1.561 -16.964 1.00 83.38 149 THR A N 1
ATOM 1203 C CA . THR A 1 149 ? -5.949 -0.108 -17.107 1.00 83.38 149 THR A CA 1
ATOM 1204 C C . THR A 1 149 ? -4.891 0.473 -18.025 1.00 83.38 149 THR A C 1
ATOM 1206 O O . THR A 1 149 ? -3.845 -0.125 -18.252 1.00 83.38 149 THR A O 1
ATOM 1209 N N . VAL A 1 150 ? -5.135 1.668 -18.553 1.00 83.12 150 VAL A N 1
ATOM 1210 C CA . VAL A 1 150 ? -4.139 2.411 -19.327 1.00 83.12 150 VAL A CA 1
ATOM 1211 C C . VAL A 1 150 ? -3.480 3.429 -18.410 1.00 83.12 150 VAL A C 1
ATOM 1213 O O . VAL A 1 150 ? -4.120 4.384 -17.974 1.00 83.12 150 VAL A O 1
ATOM 1216 N N . ILE A 1 151 ? -2.191 3.241 -18.137 1.00 79.25 151 ILE A N 1
ATOM 1217 C CA . ILE A 1 151 ? -1.394 4.206 -17.380 1.00 79.25 151 ILE A CA 1
ATOM 1218 C C . ILE A 1 151 ? -0.743 5.168 -18.367 1.00 79.25 151 ILE A C 1
ATOM 1220 O O . ILE A 1 151 ? -0.187 4.745 -19.382 1.00 79.25 151 ILE A O 1
ATOM 1224 N N . THR A 1 152 ? -0.814 6.461 -18.058 1.00 75.25 152 THR A N 1
ATOM 1225 C CA . THR A 1 152 ? 0.001 7.474 -18.730 1.00 75.25 152 THR A CA 1
ATOM 1226 C C . THR A 1 152 ? 1.289 7.622 -17.933 1.00 75.25 152 THR A C 1
ATOM 1228 O O . THR A 1 152 ? 1.250 7.946 -16.749 1.00 75.25 152 THR A O 1
ATOM 1231 N N . PHE A 1 153 ? 2.422 7.321 -18.553 1.00 69.31 153 PHE A N 1
ATOM 1232 C CA . PHE A 1 153 ? 3.731 7.536 -17.955 1.00 69.31 153 PHE A CA 1
ATOM 1233 C C . PHE A 1 153 ? 4.113 9.018 -18.012 1.00 69.31 153 PHE A C 1
ATOM 1235 O O . PHE A 1 153 ? 3.530 9.804 -18.759 1.00 69.31 153 PHE A O 1
ATOM 1242 N N . GLN A 1 154 ? 5.117 9.403 -17.224 1.00 60.53 154 GLN A N 1
ATOM 1243 C CA . GLN A 1 154 ? 5.570 10.795 -17.112 1.00 60.53 154 GLN A CA 1
ATOM 1244 C C . GLN A 1 154 ? 6.130 11.375 -18.423 1.00 60.53 154 GLN A C 1
ATOM 1246 O O . GLN A 1 154 ? 6.202 12.589 -18.578 1.00 60.53 154 GLN A O 1
ATOM 1251 N N . ASP A 1 155 ? 6.497 10.526 -19.383 1.00 69.06 155 ASP A N 1
ATOM 1252 C CA . ASP A 1 155 ? 6.910 10.915 -20.736 1.00 69.06 155 ASP A CA 1
ATOM 1253 C C . ASP A 1 155 ? 5.719 11.155 -21.693 1.00 69.06 155 ASP A C 1
ATOM 1255 O O . ASP A 1 155 ? 5.916 11.484 -22.862 1.00 69.06 155 ASP A O 1
ATOM 1259 N N . GLY A 1 156 ? 4.481 10.997 -21.208 1.00 68.75 156 GLY A N 1
ATOM 1260 C CA . GLY A 1 156 ? 3.246 11.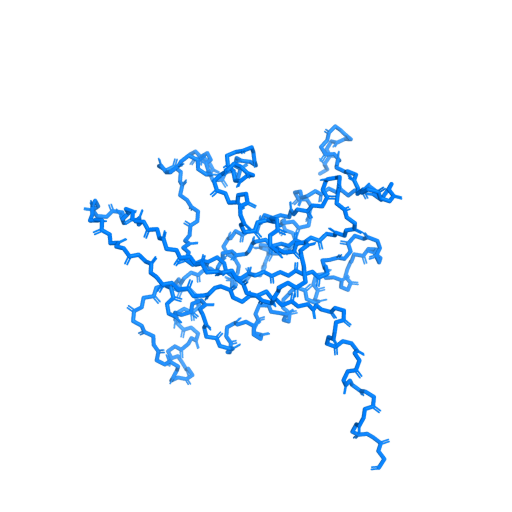120 -21.981 1.00 68.75 156 GLY A CA 1
ATOM 1261 C C . GLY A 1 156 ? 2.838 9.845 -22.723 1.00 68.75 156 GLY A C 1
ATOM 1262 O O . GLY A 1 156 ? 1.744 9.804 -23.298 1.00 68.75 156 GLY A O 1
ATOM 1263 N N . ASN A 1 157 ? 3.659 8.790 -22.699 1.00 77.44 157 ASN A N 1
ATOM 1264 C CA . ASN A 1 157 ? 3.310 7.526 -23.328 1.00 77.44 157 ASN A CA 1
ATOM 1265 C C . ASN A 1 157 ? 2.219 6.815 -22.531 1.00 77.44 157 ASN A C 1
ATOM 1267 O O . ASN A 1 157 ? 2.245 6.744 -21.304 1.00 77.44 157 ASN A O 1
ATOM 1271 N N . LYS A 1 158 ? 1.252 6.245 -23.249 1.00 80.56 158 LYS A N 1
ATOM 1272 C CA . LYS A 1 158 ? 0.192 5.426 -22.665 1.00 80.56 158 LYS A CA 1
ATOM 1273 C C . LYS A 1 158 ? 0.528 3.960 -22.861 1.00 80.56 158 LYS A C 1
ATOM 1275 O O . LYS A 1 158 ? 0.783 3.543 -23.988 1.00 80.56 158 LYS A O 1
ATOM 1280 N N . SER A 1 159 ? 0.471 3.175 -21.795 1.00 79.19 159 SER A N 1
ATOM 1281 C CA . SER A 1 159 ? 0.570 1.721 -21.895 1.00 79.19 159 SER A CA 1
ATOM 1282 C C . SER A 1 159 ? -0.566 1.056 -21.148 1.00 79.19 159 SER A C 1
ATOM 1284 O O . SER A 1 159 ? -0.926 1.465 -20.041 1.00 79.19 159 SER A O 1
ATOM 1286 N N . ARG A 1 160 ? -1.127 0.017 -21.766 1.00 85.00 160 ARG A N 1
ATOM 1287 C CA . ARG A 1 160 ? -2.052 -0.879 -21.085 1.00 85.00 160 ARG A CA 1
ATOM 1288 C C . ARG A 1 160 ? -1.249 -1.716 -20.099 1.00 85.00 160 ARG A C 1
ATOM 1290 O O . ARG A 1 160 ? -0.295 -2.392 -20.473 1.00 85.00 160 ARG A O 1
ATOM 1297 N N . VAL A 1 161 ? -1.649 -1.653 -18.845 1.00 84.94 161 VAL A N 1
ATOM 1298 C CA . VAL A 1 161 ? -1.115 -2.451 -17.757 1.00 84.94 161 VAL A CA 1
ATOM 1299 C C . VAL A 1 161 ? -2.144 -3.504 -17.425 1.00 84.94 161 VAL A C 1
ATOM 1301 O O . VAL A 1 161 ? -3.257 -3.178 -17.021 1.00 84.94 161 VAL A O 1
ATOM 1304 N N . GLN A 1 162 ? -1.733 -4.753 -17.616 1.00 87.62 162 GLN A N 1
ATOM 1305 C CA . GLN A 1 162 ? -2.462 -5.925 -17.178 1.00 87.62 162 GLN A CA 1
ATOM 1306 C C . GLN A 1 162 ? -1.610 -6.642 -16.131 1.00 87.62 162 GLN A C 1
ATOM 1308 O O . GLN A 1 162 ? -0.521 -7.120 -16.449 1.00 87.62 162 GLN A O 1
ATOM 1313 N N . THR A 1 163 ? -2.052 -6.643 -14.877 1.00 88.62 163 THR A N 1
ATOM 1314 C CA . THR A 1 163 ? -1.318 -7.273 -13.773 1.00 88.62 163 THR A CA 1
ATOM 1315 C C . THR A 1 163 ? -2.265 -7.656 -12.654 1.00 88.62 163 THR A C 1
ATOM 1317 O O . THR A 1 163 ? -3.237 -6.952 -12.393 1.00 88.62 163 THR A O 1
ATOM 1320 N N . ASP A 1 164 ? -1.935 -8.722 -11.941 1.00 92.69 164 ASP A N 1
ATOM 1321 C CA . ASP A 1 164 ? -2.592 -9.040 -10.682 1.00 92.69 164 ASP A CA 1
ATOM 1322 C C . ASP A 1 164 ? -1.826 -8.380 -9.537 1.00 92.69 164 ASP A C 1
ATOM 1324 O O . ASP A 1 164 ? -0.595 -8.424 -9.468 1.00 92.69 164 ASP A O 1
ATOM 1328 N N . VAL A 1 165 ? -2.561 -7.721 -8.650 1.00 95.19 165 VAL A N 1
ATOM 1329 C CA . VAL A 1 165 ? -2.023 -7.107 -7.438 1.00 95.19 165 VAL A CA 1
ATOM 1330 C C . VAL A 1 165 ? -2.415 -7.977 -6.260 1.00 95.19 165 VAL A C 1
ATOM 1332 O O . VAL A 1 165 ? -3.593 -8.073 -5.926 1.00 95.19 165 VAL A O 1
ATOM 1335 N N . ARG A 1 166 ? -1.429 -8.605 -5.620 1.00 97.44 166 ARG A N 1
ATOM 1336 C CA . ARG A 1 166 ? -1.657 -9.472 -4.463 1.00 97.44 166 ARG A CA 1
ATOM 1337 C C . ARG A 1 166 ? -2.026 -8.667 -3.217 1.00 97.44 166 ARG A C 1
ATOM 1339 O O . ARG A 1 166 ? -1.425 -7.638 -2.915 1.00 97.44 166 ARG A O 1
ATOM 1346 N N . ILE A 1 167 ? -2.962 -9.205 -2.447 1.00 98.19 167 ILE A N 1
ATOM 1347 C CA . ILE A 1 167 ? -3.343 -8.753 -1.114 1.00 98.19 167 ILE A CA 1
ATOM 1348 C C . ILE A 1 167 ? -2.680 -9.677 -0.091 1.00 98.19 167 ILE A C 1
ATOM 1350 O O . ILE A 1 167 ? -2.873 -10.890 -0.102 1.00 98.19 167 ILE A O 1
ATOM 1354 N N . VAL A 1 168 ? -1.901 -9.104 0.822 1.00 98.12 168 VAL A N 1
ATOM 1355 C CA . VAL A 1 168 ? -1.296 -9.833 1.941 1.00 98.12 168 VAL A CA 1
ATOM 1356 C C . VAL A 1 168 ? -2.184 -9.683 3.170 1.00 98.12 168 VAL A C 1
ATOM 1358 O O . VAL A 1 168 ? -2.463 -8.559 3.588 1.00 98.12 168 VAL A O 1
ATOM 1361 N N . ASP A 1 169 ? -2.601 -10.805 3.765 1.00 97.50 169 ASP A N 1
ATOM 1362 C CA . ASP A 1 169 ? -3.316 -10.846 5.047 1.00 97.50 169 ASP A CA 1
ATOM 1363 C C . ASP A 1 169 ? -2.373 -11.245 6.192 1.00 97.50 169 ASP A C 1
ATOM 1365 O O . ASP A 1 169 ? -1.937 -12.393 6.314 1.00 97.50 169 ASP A O 1
ATOM 1369 N N . LEU A 1 170 ? -2.078 -10.283 7.065 1.00 95.94 170 LEU A N 1
ATOM 1370 C CA . LEU A 1 170 ? -1.187 -10.453 8.214 1.00 95.94 170 LEU A CA 1
ATOM 1371 C C . LEU A 1 170 ? -1.826 -11.281 9.338 1.00 95.94 170 LEU A C 1
ATOM 1373 O O . LEU A 1 170 ? -1.115 -11.865 10.161 1.00 95.94 170 LEU A O 1
ATOM 1377 N N . ALA A 1 171 ? -3.160 -11.385 9.370 1.00 88.06 171 ALA A N 1
ATOM 1378 C CA . ALA A 1 171 ? -3.844 -12.259 10.318 1.00 88.06 171 ALA A CA 1
ATOM 1379 C C . ALA A 1 171 ? -3.644 -13.741 9.958 1.00 88.06 171 ALA A C 1
ATOM 1381 O O . ALA A 1 171 ? -3.508 -14.574 10.853 1.00 88.06 171 ALA A O 1
ATOM 1382 N N . ALA A 1 172 ? -3.563 -14.072 8.664 1.00 75.12 172 ALA A N 1
ATOM 1383 C CA . ALA A 1 172 ? -3.328 -15.441 8.202 1.00 75.12 172 ALA A CA 1
ATOM 1384 C C . ALA A 1 172 ? -1.889 -15.913 8.489 1.00 75.12 172 ALA A C 1
ATOM 1386 O O . ALA A 1 172 ? -1.681 -17.055 8.914 1.00 75.12 172 ALA A O 1
ATOM 1387 N N . ALA A 1 173 ? -0.906 -15.014 8.345 1.00 57.94 173 ALA A N 1
ATOM 1388 C CA . ALA A 1 173 ? 0.510 -15.289 8.605 1.00 57.94 173 ALA A CA 1
ATOM 1389 C C . ALA A 1 173 ? 0.799 -15.674 10.070 1.00 57.94 173 ALA A C 1
ATOM 1391 O O . ALA A 1 173 ? 1.720 -16.440 10.344 1.00 57.94 173 ALA A O 1
ATOM 1392 N N . SER A 1 174 ? -0.033 -15.213 11.010 1.00 47.31 174 SER A N 1
ATOM 1393 C CA . SER A 1 174 ? 0.115 -15.503 12.443 1.00 47.31 174 SER A CA 1
ATOM 1394 C C . SER A 1 174 ? -0.232 -16.955 12.818 1.00 47.31 174 SER A C 1
ATOM 1396 O O . SER A 1 174 ? 0.089 -17.389 13.922 1.00 47.31 174 SER A O 1
ATOM 1398 N N . SER A 1 175 ? -0.858 -17.728 11.918 1.00 39.50 175 SER A N 1
ATOM 1399 C CA . SER A 1 175 ? -1.209 -19.137 12.173 1.00 39.50 175 SER A CA 1
ATOM 1400 C C . SER A 1 175 ? -0.110 -20.149 11.806 1.00 39.50 175 SER A C 1
ATOM 1402 O O . SER A 1 175 ? -0.167 -21.291 12.264 1.00 39.50 175 SER A O 1
ATOM 1404 N N . ASN A 1 176 ? 0.916 -19.750 11.039 1.00 37.62 176 ASN A N 1
ATOM 1405 C CA . ASN A 1 176 ? 1.939 -20.680 10.536 1.00 37.62 176 ASN A CA 1
ATOM 1406 C C . ASN A 1 176 ? 3.180 -20.830 11.433 1.00 37.62 176 ASN A C 1
ATOM 1408 O O . ASN A 1 176 ? 3.925 -21.790 11.268 1.00 37.62 176 ASN A O 1
ATOM 1412 N N . THR A 1 177 ? 3.389 -19.968 12.431 1.00 38.81 177 THR A N 1
ATOM 1413 C CA . THR A 1 177 ? 4.591 -20.021 13.293 1.00 38.81 177 THR A CA 1
ATOM 1414 C C . THR A 1 177 ? 4.527 -21.104 14.383 1.00 38.81 177 THR A C 1
ATOM 1416 O O . THR A 1 177 ? 5.492 -21.297 15.114 1.00 38.81 177 THR A O 1
ATOM 1419 N N . VAL A 1 178 ? 3.417 -21.843 14.513 1.00 44.31 178 VAL A N 1
ATOM 1420 C CA . VAL A 1 178 ? 3.239 -22.853 15.582 1.00 44.31 178 VAL A CA 1
ATOM 1421 C C . VAL A 1 178 ? 3.451 -24.300 15.110 1.00 44.31 178 VAL A C 1
ATOM 1423 O O . VAL A 1 178 ? 3.343 -25.216 15.919 1.00 44.31 178 VAL A O 1
ATOM 1426 N N . LYS A 1 179 ? 3.744 -24.547 13.823 1.00 38.75 179 LYS A N 1
ATOM 1427 C CA . LYS A 1 179 ? 3.821 -25.918 13.269 1.00 38.75 179 LYS A CA 1
ATOM 1428 C C . LYS A 1 179 ? 5.226 -26.488 13.026 1.00 38.75 179 LYS A C 1
ATOM 1430 O O . LYS A 1 179 ? 5.311 -27.665 12.706 1.00 38.75 179 LYS A O 1
ATOM 1435 N N . GLU A 1 180 ? 6.306 -25.737 13.243 1.00 35.19 180 GLU A N 1
ATOM 1436 C CA . GLU A 1 180 ? 7.692 -26.231 13.055 1.00 35.19 180 GLU A CA 1
ATOM 1437 C C . GLU A 1 180 ? 8.496 -26.364 14.362 1.00 35.19 180 GLU A C 1
ATOM 1439 O O . GLU A 1 180 ? 9.720 -26.278 14.372 1.00 35.19 180 GLU A O 1
ATOM 1444 N N . ALA A 1 181 ? 7.817 -26.599 15.485 1.00 37.78 181 ALA A N 1
ATOM 1445 C CA . ALA A 1 181 ? 8.470 -26.926 16.751 1.00 37.78 181 ALA A CA 1
ATOM 1446 C C . ALA A 1 181 ? 7.869 -28.195 17.369 1.00 37.78 181 ALA A C 1
ATOM 1448 O O . ALA A 1 181 ? 7.217 -28.116 18.408 1.00 37.78 181 ALA A O 1
ATOM 1449 N N . VAL A 1 182 ? 8.078 -29.348 16.719 1.00 37.41 182 VAL A N 1
ATOM 1450 C CA . VAL A 1 182 ? 8.066 -30.687 17.345 1.00 37.41 182 VAL A CA 1
ATOM 1451 C C . VAL A 1 182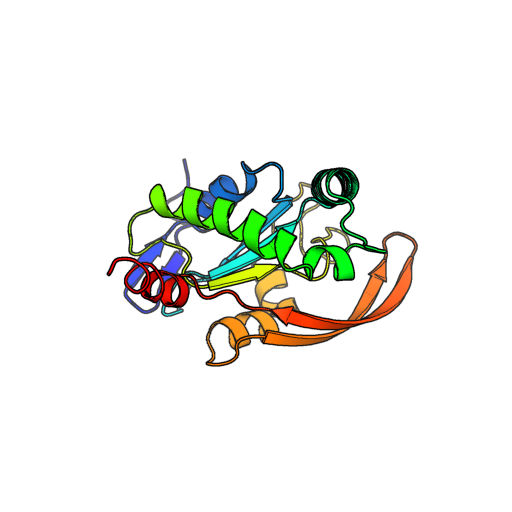 ? 9.092 -31.570 16.647 1.00 37.41 182 VAL A C 1
ATOM 1453 O O . VAL A 1 182 ? 9.040 -31.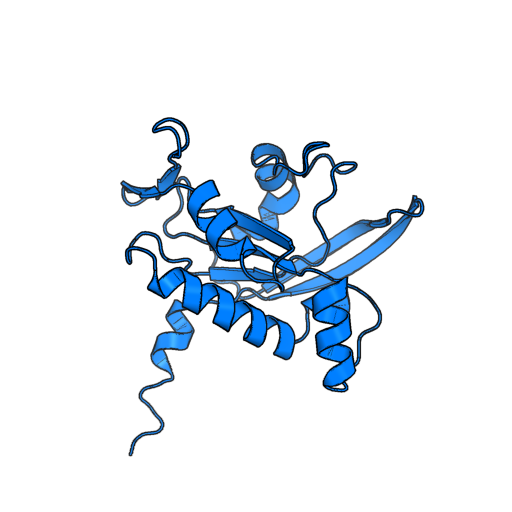635 15.400 1.00 37.41 182 VAL A O 1
#

Secondary structure (DSSP, 8-state):
---GGG-EE-TTS-EE-HHHHHHHHHTSTTEEEEEEE-TTSSSEEEEEEE-HHHHHHHHHTTT---SSHHHHHT-HHHHHHHHHHHHHHHTTS-GGGSEEEEEE-SS---TTTTSB-TT--B-HHHHHHHTHHHHHHHTSS-SEEEEEEEEEPTTS-EEEEEEEEEEEEHHHHTTSTTSS--